Protein AF-A0A0M0BV51-F1 (afdb_monomer)

Sequence (157 aa):
MVLVSLTTTVAFSFSIAERDVSWVSEAENWIRKENWEPDREYIPMMSVAFFLIENGEEQFFRLYSHQEFSSYMRGLVNDVDKRIEYISREFLMDKILAKDRVLELVGRFPFDFGFFNKYGAAYFILEDNLDMNLEGTIIIFDIKGRYGVWEITNWFL

Foldseek 3Di:
DDDDDPPPDPDPPPPLWDFDLVVLVVLVCVCPVVVFDQDPDDDLPDQKWKWKQAQLDTGTGDCPVPVVSVVSVVVVLVLFDDWDDKDPDPVVVSVCSNFFTKMKMAGDDCDPPPRVVFFGIKIQGSGDRVPPPLRQWIWTQTPVGITIITGRIDRDD

Secondary structure (DSSP, 8-state):
----------------EEE--HHHHHHHHHHHHTT-PPPSS--TT-SEEEEEEETTEEEEE-GGG-HHHHHHHHHHHHH--EEEEEE--HHHHHHHHHHSEEEEEEE-S--S-TTTTTEEEEEEEEE-TT-SS-TT-EEEEETTS-EEEEE-EEE--

Solvent-accessible surface area (backbone atoms only — not comparable to full-atom values): 9136 Å² total; per-residue (Å²): 137,83,84,80,82,81,81,79,76,78,78,78,78,77,75,63,58,45,78,43,46,68,64,38,63,52,53,50,48,56,53,60,72,68,64,73,70,63,52,92,67,86,68,83,87,50,65,61,47,37,30,44,25,50,72,51,44,80,34,41,47,82,50,84,89,36,58,65,60,56,50,49,60,54,47,55,66,70,54,49,77,43,76,80,47,72,53,88,46,71,71,56,53,57,49,45,47,43,49,16,32,30,43,36,40,39,52,72,56,84,46,97,45,91,62,52,61,54,29,43,33,39,36,36,29,65,39,52,70,76,75,74,83,44,53,35,27,39,39,35,30,30,75,86,78,42,38,33,38,29,30,32,62,43,74,75,126

Radius of gyration: 19.34 Å; Cα contacts (8 Å, |Δi|>4): 255; chains: 1; bounding box: 42×34×80 Å

pLDDT: mean 75.63, std 16.54, range [34.47, 95.62]

Nearest PDB structures (foldseek):
  6uxd-assembly1_A  TM=3.150E-01  e=4.772E-01  Chlamydia trachomatis L2/434/Bu

Structure (mmCIF, N/CA/C/O backbone):
data_AF-A0A0M0BV51-F1
#
_entry.id   AF-A0A0M0BV51-F1
#
loop_
_atom_site.group_PDB
_atom_site.id
_atom_site.type_symbol
_atom_site.label_atom_id
_atom_site.label_alt_id
_atom_site.label_comp_id
_atom_site.label_asym_id
_atom_site.label_entity_id
_atom_site.label_seq_id
_atom_site.pdbx_PDB_ins_code
_atom_site.Cartn_x
_atom_site.Cartn_y
_atom_site.Cartn_z
_atom_site.occupancy
_atom_site.B_iso_or_equiv
_atom_site.auth_seq_id
_atom_site.auth_comp_id
_atom_site.auth_asym_id
_atom_site.auth_atom_id
_atom_site.pdbx_PDB_model_num
ATOM 1 N N . MET A 1 1 ? -23.312 3.648 59.718 1.00 40.44 1 MET A N 1
ATOM 2 C CA . MET A 1 1 ? -22.850 2.811 58.592 1.00 40.44 1 MET A CA 1
ATOM 3 C C . MET A 1 1 ? -22.806 3.718 57.371 1.00 40.44 1 MET A C 1
ATOM 5 O O . MET A 1 1 ? -23.860 4.173 56.953 1.00 40.44 1 MET A O 1
ATOM 9 N N . VAL A 1 2 ? -21.617 4.118 56.913 1.00 34.47 2 VAL A N 1
ATOM 10 C CA . VAL A 1 2 ? -21.452 5.079 55.806 1.00 34.47 2 VAL A CA 1
ATOM 11 C C . VAL A 1 2 ? -21.123 4.282 54.550 1.00 34.47 2 VAL A C 1
ATOM 13 O O . VAL A 1 2 ? -20.084 3.627 54.505 1.00 34.47 2 VAL A O 1
ATOM 16 N N . LEU A 1 3 ? -22.018 4.295 53.559 1.00 35.16 3 LEU A N 1
ATOM 17 C CA . LEU A 1 3 ? -21.711 3.795 52.221 1.00 35.16 3 LEU A CA 1
ATOM 18 C C . LEU A 1 3 ? -20.840 4.835 51.516 1.00 35.16 3 LEU A C 1
ATOM 20 O O . LEU A 1 3 ? -21.304 5.925 51.188 1.00 35.16 3 LEU A O 1
ATOM 24 N N . VAL A 1 4 ? -19.576 4.494 51.291 1.00 40.53 4 VAL A N 1
ATOM 25 C CA . VAL A 1 4 ? -18.693 5.248 50.402 1.00 40.53 4 VAL A CA 1
ATOM 26 C C . VAL A 1 4 ? -18.979 4.766 48.982 1.00 40.53 4 VAL A C 1
ATOM 28 O O . VAL A 1 4 ? -18.655 3.637 48.624 1.00 40.53 4 VAL A O 1
ATOM 31 N N . SER A 1 5 ? -19.640 5.610 48.190 1.00 42.75 5 SER A N 1
ATOM 32 C CA . SER A 1 5 ? -19.840 5.384 46.759 1.00 42.75 5 SER A CA 1
ATOM 33 C C . SER A 1 5 ? -18.515 5.6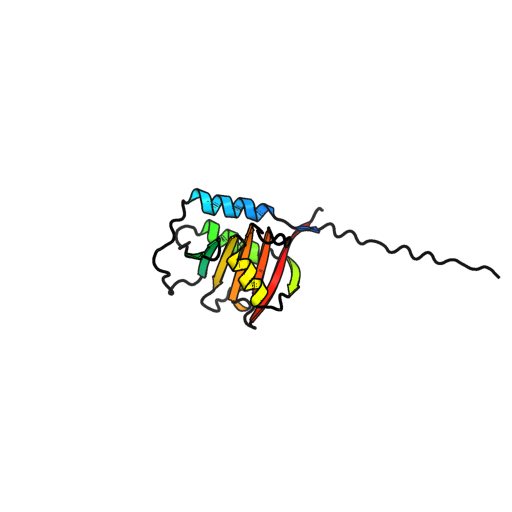11 46.034 1.00 42.75 5 SER A C 1
ATOM 35 O O . SER A 1 5 ? -18.074 6.748 45.882 1.00 42.75 5 SER A O 1
ATOM 37 N N . LEU A 1 6 ? -17.871 4.532 45.594 1.00 43.47 6 LEU A N 1
ATOM 38 C CA . LEU A 1 6 ? -16.729 4.586 44.685 1.00 43.47 6 LEU A CA 1
ATOM 39 C C . LEU A 1 6 ? -17.250 4.849 43.269 1.00 43.47 6 LEU A C 1
ATOM 41 O O . LEU A 1 6 ? -17.592 3.926 42.536 1.00 43.47 6 LEU A O 1
ATOM 45 N N . THR A 1 7 ? -17.330 6.118 42.876 1.00 47.59 7 THR A N 1
ATOM 46 C CA . THR A 1 7 ? -17.423 6.481 41.459 1.00 47.59 7 THR A CA 1
ATOM 47 C C . THR A 1 7 ? -16.055 6.265 40.828 1.00 47.59 7 THR A C 1
ATOM 49 O O . THR A 1 7 ? -15.152 7.088 40.975 1.00 47.59 7 THR A O 1
ATOM 52 N N . THR A 1 8 ? -15.880 5.128 40.159 1.00 45.19 8 THR A N 1
ATOM 53 C CA . THR A 1 8 ? -14.711 4.872 39.319 1.00 45.19 8 THR A CA 1
ATOM 54 C C . THR A 1 8 ? -14.839 5.715 38.056 1.00 45.19 8 THR A C 1
ATOM 56 O O . THR A 1 8 ? -15.524 5.343 37.106 1.00 45.19 8 THR A O 1
ATOM 59 N N . THR A 1 9 ? -14.198 6.881 38.054 1.00 43.94 9 THR A N 1
ATOM 60 C CA . THR A 1 9 ? -13.981 7.666 36.841 1.00 43.94 9 THR A CA 1
ATOM 61 C C . THR A 1 9 ? -13.058 6.860 35.934 1.00 43.94 9 THR A C 1
ATOM 63 O O . THR A 1 9 ? -11.872 6.706 36.225 1.00 43.94 9 THR A O 1
ATOM 66 N N . VAL A 1 10 ? -13.603 6.295 34.858 1.00 39.69 10 VAL A N 1
ATOM 67 C CA . VAL A 1 10 ? -12.799 5.684 33.798 1.00 39.69 10 VAL A CA 1
ATOM 68 C C . VAL A 1 10 ? -12.056 6.824 33.112 1.00 39.69 10 VAL A C 1
ATOM 70 O O . VAL A 1 10 ? -12.657 7.642 32.419 1.00 39.69 10 VAL A O 1
ATOM 73 N N . ALA A 1 11 ? -10.756 6.931 33.379 1.00 39.31 11 ALA A N 1
ATOM 74 C CA . ALA A 1 11 ? -9.891 7.858 32.674 1.00 39.31 11 ALA A CA 1
ATOM 75 C C . ALA A 1 11 ? -9.823 7.417 31.206 1.00 39.31 11 ALA A C 1
ATOM 77 O O . ALA A 1 11 ? -9.252 6.374 30.892 1.00 39.31 11 ALA A O 1
ATOM 78 N N . PHE A 1 12 ? -10.428 8.198 30.313 1.00 37.47 12 PHE A N 1
ATOM 79 C CA . PHE A 1 12 ? -10.155 8.093 28.887 1.00 37.47 12 PHE A CA 1
ATOM 80 C C . PHE A 1 12 ? -8.701 8.512 28.675 1.00 37.47 12 PHE A C 1
ATOM 82 O O . PHE A 1 12 ? -8.357 9.685 28.814 1.00 37.47 12 PHE A O 1
ATOM 89 N N . SER A 1 13 ? -7.828 7.553 28.375 1.00 39.69 13 SER A N 1
ATOM 90 C CA . SER A 1 13 ? -6.538 7.873 27.780 1.00 39.69 13 SER A CA 1
ATOM 91 C C . SER A 1 13 ? -6.824 8.407 26.379 1.00 39.69 13 SER A C 1
ATOM 93 O O . SER A 1 13 ? -7.132 7.632 25.473 1.00 39.69 13 SER A O 1
ATOM 95 N N . PHE A 1 14 ? -6.784 9.727 26.213 1.00 42.78 14 PHE A N 1
ATOM 96 C CA . PHE A 1 14 ? -6.733 10.344 24.895 1.00 42.78 14 PHE A CA 1
ATOM 97 C C . PHE A 1 14 ? -5.467 9.827 24.210 1.00 42.78 14 PHE A C 1
ATOM 99 O O . PHE A 1 14 ? -4.353 10.165 24.604 1.00 42.78 14 PHE A O 1
ATOM 106 N N . SER A 1 15 ? -5.626 8.947 23.226 1.00 52.12 15 SER A N 1
ATOM 107 C CA . SER A 1 15 ? -4.577 8.751 22.237 1.00 52.12 15 SER A CA 1
ATOM 108 C C . SER A 1 15 ? -4.543 10.038 21.414 1.00 52.12 15 SER A C 1
ATOM 110 O O . SER A 1 15 ? -5.526 10.367 20.762 1.00 52.12 15 SER A O 1
ATOM 112 N N . ILE A 1 16 ? -3.449 10.796 21.515 1.00 59.06 16 ILE A N 1
ATOM 113 C CA . ILE A 1 16 ? -3.206 12.040 20.757 1.00 59.06 16 ILE A CA 1
ATOM 114 C C . ILE A 1 16 ? -2.693 11.706 19.334 1.00 59.06 16 ILE A C 1
ATOM 116 O O . ILE A 1 16 ? -2.244 12.570 18.598 1.00 59.06 16 ILE A O 1
ATOM 120 N N . ALA A 1 17 ? -2.717 10.433 18.941 1.00 67.12 17 ALA A N 1
ATOM 121 C CA . ALA A 1 17 ? -2.185 9.971 17.670 1.00 67.12 17 ALA A CA 1
ATOM 122 C C . ALA A 1 17 ? -3.326 9.850 16.651 1.00 67.12 17 ALA A C 1
ATOM 124 O O . ALA A 1 17 ? -4.194 8.983 16.785 1.00 67.12 17 ALA A O 1
ATOM 125 N N . GLU A 1 18 ? -3.322 10.717 15.641 1.00 82.81 18 GLU A N 1
ATOM 126 C CA . GLU A 1 18 ? -4.235 10.632 14.495 1.00 82.81 18 GLU A CA 1
ATOM 127 C C . GLU A 1 18 ? -3.549 9.917 13.327 1.00 82.81 18 GLU A C 1
ATOM 129 O O . GLU A 1 18 ? -2.324 9.954 13.200 1.00 82.81 18 GLU A O 1
ATOM 134 N N . ARG A 1 19 ? -4.330 9.244 12.473 1.00 86.44 19 ARG A N 1
ATOM 135 C CA . ARG A 1 19 ? -3.805 8.617 11.252 1.00 86.44 19 ARG A CA 1
ATOM 136 C C . ARG A 1 19 ? -3.242 9.702 10.338 1.00 86.44 19 ARG A C 1
ATOM 138 O O . ARG A 1 19 ? -3.961 10.628 9.966 1.00 86.44 19 ARG A O 1
ATOM 145 N N . ASP A 1 20 ? -1.985 9.554 9.942 1.00 89.06 20 ASP A N 1
ATOM 146 C CA . ASP A 1 20 ? -1.404 10.376 8.894 1.00 89.06 20 ASP A CA 1
ATOM 147 C C . ASP A 1 20 ? -1.828 9.847 7.520 1.00 89.06 20 ASP A C 1
ATOM 149 O O . ASP A 1 20 ? -1.409 8.773 7.092 1.00 89.06 20 ASP A O 1
ATOM 153 N N . VAL A 1 21 ? -2.673 10.616 6.835 1.00 91.00 21 VAL A N 1
ATOM 154 C CA . VAL A 1 21 ? -3.097 10.354 5.450 1.00 91.00 21 VAL A CA 1
ATOM 155 C C . VAL A 1 21 ? -2.432 11.306 4.451 1.00 91.00 21 VAL A C 1
ATOM 157 O O . VAL A 1 21 ? -2.712 11.242 3.256 1.00 91.00 21 VAL A O 1
ATOM 160 N N . SER A 1 22 ? -1.546 12.204 4.906 1.00 91.00 22 SER A N 1
ATOM 161 C CA . SER A 1 22 ? -0.932 13.225 4.043 1.00 91.00 22 SER A CA 1
ATOM 162 C C . SER A 1 22 ? -0.108 12.608 2.910 1.00 91.00 22 SER A C 1
ATOM 164 O O . SER A 1 22 ? -0.115 13.121 1.783 1.00 91.00 22 SER A O 1
ATOM 166 N N . TRP A 1 23 ? 0.501 11.449 3.180 1.00 92.44 23 TRP A N 1
ATOM 167 C CA . TRP A 1 23 ? 1.285 10.684 2.219 1.00 92.44 23 TRP A CA 1
ATOM 168 C C . TRP A 1 23 ? 0.479 10.226 0.996 1.00 92.44 23 TRP A C 1
ATOM 170 O O . TRP A 1 23 ? 1.047 10.093 -0.088 1.00 92.44 23 TRP A O 1
ATOM 180 N N . VAL A 1 24 ? -0.843 10.036 1.130 1.00 93.88 24 VAL A N 1
ATOM 181 C CA . VAL A 1 24 ? -1.717 9.630 0.016 1.00 93.88 24 VAL A CA 1
ATOM 182 C C . VAL A 1 24 ? -1.652 10.676 -1.090 1.00 93.88 24 VAL A C 1
ATOM 184 O O . VAL A 1 24 ? -1.304 10.365 -2.228 1.00 93.88 24 VAL A O 1
ATOM 187 N N . SER A 1 25 ? -1.888 11.942 -0.738 1.00 91.25 25 SER A N 1
ATOM 188 C CA . SER A 1 25 ? -1.884 13.052 -1.697 1.00 91.25 25 SER A CA 1
ATOM 189 C C . SER A 1 25 ? -0.526 13.247 -2.383 1.00 91.25 25 SER A C 1
ATOM 191 O O . SER A 1 25 ? -0.454 13.618 -3.557 1.00 91.25 25 SER A O 1
ATOM 193 N N . GLU A 1 26 ? 0.569 12.979 -1.672 1.00 91.00 26 GLU A N 1
ATOM 194 C CA . GLU A 1 26 ? 1.914 13.037 -2.230 1.00 91.00 26 GLU A CA 1
ATOM 195 C C . GLU A 1 26 ? 2.148 11.885 -3.212 1.00 91.00 26 GLU A C 1
ATOM 197 O O . GLU A 1 26 ? 2.549 12.143 -4.349 1.00 91.00 26 GLU A O 1
ATOM 202 N N . ALA A 1 27 ? 1.818 10.646 -2.836 1.00 90.12 27 ALA A N 1
ATOM 203 C CA . ALA A 1 27 ? 1.898 9.490 -3.726 1.00 90.12 27 ALA A CA 1
ATOM 204 C C . ALA A 1 27 ? 1.065 9.689 -5.005 1.00 90.12 27 ALA A C 1
ATOM 206 O O . ALA A 1 27 ? 1.550 9.448 -6.112 1.00 90.12 27 ALA A O 1
ATOM 207 N N . GLU A 1 28 ? -0.150 10.223 -4.882 1.00 90.12 28 GLU A N 1
ATOM 208 C CA . GLU A 1 28 ? -0.996 10.562 -6.027 1.00 90.12 28 GLU A CA 1
ATOM 209 C C . GLU A 1 28 ? -0.371 11.607 -6.955 1.00 90.12 28 GLU A C 1
ATOM 211 O O . GLU A 1 28 ? -0.502 11.527 -8.182 1.00 90.12 28 GLU A O 1
ATOM 216 N N . ASN A 1 29 ? 0.311 12.604 -6.389 1.00 88.88 29 ASN A N 1
ATOM 217 C CA . ASN A 1 29 ? 1.006 13.614 -7.176 1.00 88.88 29 ASN A CA 1
ATOM 218 C C . ASN A 1 29 ? 2.152 13.002 -7.986 1.00 88.88 29 ASN A C 1
ATOM 220 O O . ASN A 1 29 ? 2.334 13.386 -9.142 1.00 88.88 29 ASN A O 1
ATOM 224 N N . TRP A 1 30 ? 2.892 12.047 -7.419 1.00 86.69 30 TRP A N 1
ATOM 225 C CA . TRP A 1 30 ? 3.922 11.299 -8.145 1.00 86.69 30 TRP A CA 1
ATOM 226 C C . TRP A 1 30 ? 3.329 10.473 -9.290 1.00 86.69 30 TRP A C 1
ATOM 228 O O . TRP A 1 30 ? 3.821 10.557 -10.418 1.00 86.69 30 TRP A O 1
ATOM 238 N N . ILE A 1 31 ? 2.235 9.749 -9.025 1.00 83.81 31 ILE A N 1
ATOM 239 C CA . ILE A 1 31 ? 1.515 8.944 -10.027 1.00 83.81 31 ILE A CA 1
ATOM 240 C C . ILE A 1 31 ? 1.052 9.813 -11.204 1.00 83.81 31 ILE A C 1
ATOM 242 O O . ILE A 1 31 ? 1.237 9.468 -12.370 1.00 83.81 31 ILE A O 1
ATOM 246 N N . ARG A 1 32 ? 0.489 10.989 -10.912 1.00 82.75 32 ARG A N 1
ATOM 247 C CA . ARG A 1 32 ? -0.054 11.901 -11.928 1.00 82.75 32 ARG A CA 1
ATOM 248 C C . ARG A 1 32 ? 1.022 12.601 -12.755 1.00 82.75 32 ARG A C 1
ATOM 250 O O . ARG A 1 32 ? 0.838 12.787 -13.955 1.00 82.75 32 ARG A O 1
ATOM 257 N N . LYS A 1 33 ? 2.111 13.045 -12.118 1.00 72.62 33 LYS A N 1
ATOM 258 C CA . LYS A 1 33 ? 3.135 13.887 -12.761 1.00 72.62 33 LYS A CA 1
ATOM 259 C C . LYS A 1 33 ? 3.938 13.155 -13.821 1.00 72.62 33 LYS A C 1
ATOM 261 O O . LYS A 1 33 ? 4.253 13.766 -14.837 1.00 72.62 33 LYS A O 1
ATOM 266 N N . GLU A 1 34 ? 4.251 11.880 -13.613 1.00 65.94 34 GLU A N 1
ATOM 267 C CA . GLU A 1 34 ? 5.114 11.168 -14.564 1.00 65.94 34 GLU A CA 1
ATOM 268 C C . GLU A 1 34 ? 4.327 10.487 -15.694 1.00 65.94 34 GLU A C 1
ATOM 270 O O . GLU A 1 34 ? 4.928 9.761 -16.477 1.00 65.94 34 GLU A O 1
ATOM 275 N N . ASN A 1 35 ? 3.003 10.716 -15.791 1.00 61.06 35 ASN A N 1
ATOM 276 C CA . ASN A 1 35 ? 2.120 10.136 -16.812 1.00 61.06 35 ASN A CA 1
ATOM 277 C C . ASN A 1 35 ? 2.397 8.639 -17.011 1.00 61.06 35 ASN A C 1
ATOM 279 O O . ASN A 1 35 ? 2.847 8.217 -18.077 1.00 61.06 35 ASN A O 1
ATOM 283 N N . TRP A 1 36 ? 2.228 7.869 -15.935 1.00 66.50 36 TRP A N 1
ATOM 284 C CA . TRP A 1 36 ? 2.729 6.505 -15.858 1.00 66.50 36 TRP A CA 1
ATOM 285 C C . TRP A 1 36 ? 2.001 5.629 -16.878 1.00 66.50 36 TRP A C 1
ATOM 287 O O . TRP A 1 36 ? 0.865 5.215 -16.662 1.00 66.50 36 TRP A O 1
ATOM 297 N N . GLU A 1 37 ? 2.644 5.355 -18.009 1.00 64.75 37 GLU A N 1
ATOM 298 C CA . GLU A 1 37 ? 2.122 4.386 -18.961 1.00 64.75 37 GLU A CA 1
ATOM 299 C C . GLU A 1 37 ? 2.401 2.982 -18.409 1.00 64.75 37 GLU A C 1
ATOM 301 O O . GLU A 1 37 ? 3.560 2.680 -18.098 1.00 64.75 37 GLU A O 1
ATOM 306 N N . PRO A 1 38 ? 1.375 2.124 -18.260 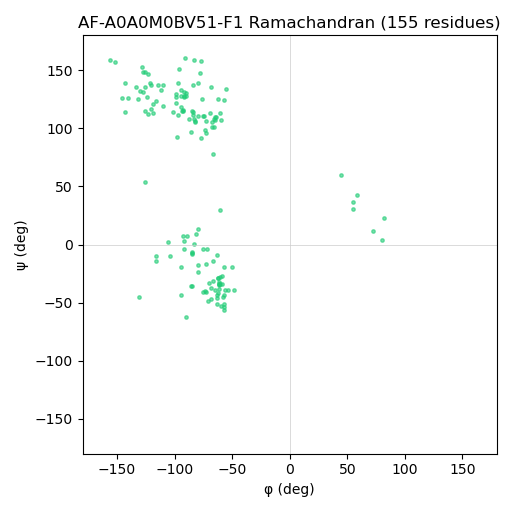1.00 65.25 38 PRO A N 1
ATOM 307 C CA . PRO A 1 38 ? 1.582 0.755 -17.816 1.00 65.25 38 PRO A CA 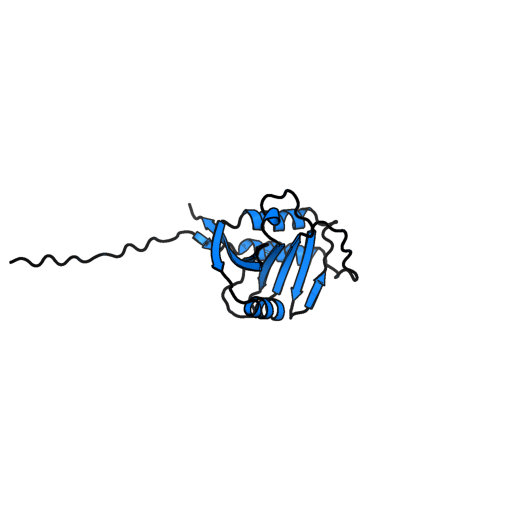1
ATOM 308 C C . PRO A 1 38 ? 2.557 0.063 -18.769 1.00 65.25 38 PRO A C 1
ATOM 310 O O . PRO A 1 38 ? 2.352 0.036 -19.989 1.00 65.25 38 PRO A O 1
ATOM 313 N N . ASP A 1 39 ? 3.642 -0.477 -18.216 1.00 66.44 39 ASP A N 1
ATOM 314 C CA . ASP A 1 39 ? 4.603 -1.230 -19.015 1.00 66.44 39 ASP A CA 1
ATOM 315 C C . ASP A 1 39 ? 3.909 -2.523 -19.469 1.00 66.44 39 ASP A C 1
ATOM 317 O O . ASP A 1 39 ? 3.187 -3.174 -18.711 1.00 66.44 39 ASP A O 1
ATOM 321 N N . ARG A 1 40 ? 4.079 -2.881 -20.743 1.00 59.09 40 ARG A N 1
ATOM 322 C CA . ARG A 1 40 ? 3.313 -3.979 -21.358 1.00 59.09 40 ARG A CA 1
ATOM 323 C C . ARG A 1 40 ? 3.758 -5.348 -20.868 1.00 59.09 40 ARG A C 1
ATOM 325 O O . ARG A 1 40 ? 3.051 -6.330 -21.082 1.00 59.09 40 ARG A O 1
ATOM 332 N N . GLU A 1 41 ? 4.940 -5.421 -20.268 1.00 63.16 41 GLU A N 1
ATOM 333 C CA . GLU A 1 41 ? 5.535 -6.674 -19.843 1.00 63.16 41 GLU A CA 1
ATOM 334 C C . GLU A 1 41 ? 6.277 -6.489 -18.517 1.00 63.16 41 GLU A C 1
ATOM 336 O O . GLU A 1 41 ? 7.298 -5.802 -18.421 1.00 63.16 41 GLU A O 1
ATOM 341 N N . TYR A 1 42 ? 5.762 -7.136 -17.473 1.00 65.00 42 TYR A N 1
ATOM 342 C CA . TYR A 1 42 ? 6.469 -7.255 -16.207 1.00 65.00 42 TYR A CA 1
ATOM 343 C C . TYR A 1 42 ? 7.749 -8.074 -16.415 1.00 65.00 42 TYR A C 1
ATOM 345 O O . TYR A 1 42 ? 7.695 -9.284 -16.634 1.00 65.00 42 TYR A O 1
ATOM 353 N N . ILE A 1 43 ? 8.916 -7.421 -16.330 1.00 64.12 43 ILE A N 1
ATOM 354 C CA . ILE A 1 43 ? 10.210 -8.110 -16.394 1.00 64.12 43 ILE A CA 1
ATOM 355 C C . ILE A 1 43 ? 10.558 -8.636 -14.998 1.00 64.12 43 ILE A C 1
ATOM 357 O O . ILE A 1 43 ? 10.932 -7.853 -14.120 1.00 64.12 43 ILE A O 1
ATOM 361 N N . PRO A 1 44 ? 10.559 -9.959 -14.769 1.00 58.69 44 PRO A N 1
ATOM 362 C CA . PRO A 1 44 ? 10.658 -10.500 -13.417 1.00 58.69 44 PRO A CA 1
ATOM 363 C C . PRO A 1 44 ? 12.047 -10.339 -12.768 1.00 58.69 44 PRO A C 1
ATOM 365 O O . PRO A 1 44 ? 12.247 -10.718 -11.619 1.00 58.69 44 PRO A O 1
ATOM 368 N N . MET A 1 45 ? 13.052 -9.809 -13.467 1.00 60.81 45 MET A N 1
ATOM 369 C CA . MET A 1 45 ? 14.414 -9.662 -12.928 1.00 60.81 45 MET A CA 1
ATOM 370 C C . MET A 1 45 ? 14.571 -8.516 -11.913 1.00 60.81 45 MET A C 1
ATOM 372 O O . MET A 1 45 ? 15.656 -8.352 -11.360 1.00 60.81 45 MET A O 1
ATOM 376 N N . MET A 1 46 ? 13.530 -7.720 -11.657 1.00 61.62 46 MET A N 1
ATOM 377 C CA . MET A 1 46 ? 13.617 -6.597 -10.721 1.00 61.62 46 MET A CA 1
ATOM 378 C C . MET A 1 46 ? 13.516 -7.041 -9.258 1.00 61.62 46 MET A C 1
ATOM 380 O O . MET A 1 46 ? 12.703 -7.886 -8.892 1.00 61.62 46 MET A O 1
ATOM 384 N N . SER A 1 47 ? 14.344 -6.420 -8.414 1.00 67.81 47 SER A N 1
ATOM 385 C CA . SER A 1 47 ? 14.392 -6.639 -6.963 1.00 67.81 47 SER A CA 1
ATOM 386 C C . SER A 1 47 ? 13.084 -6.284 -6.253 1.00 67.81 47 SER A C 1
ATOM 388 O O . SER A 1 47 ? 12.719 -6.910 -5.257 1.00 67.81 47 SER A O 1
ATOM 390 N N . VAL A 1 48 ? 12.411 -5.256 -6.765 1.00 73.69 48 VAL A N 1
ATOM 391 C CA . VAL A 1 48 ? 11.192 -4.660 -6.227 1.00 73.69 48 VAL A CA 1
ATOM 392 C C . VAL A 1 48 ? 10.310 -4.260 -7.405 1.00 73.69 48 VAL A C 1
ATOM 394 O O . VAL A 1 48 ? 10.828 -3.742 -8.397 1.00 73.69 48 VAL A O 1
ATOM 397 N N . ALA A 1 49 ? 9.008 -4.496 -7.291 1.00 79.25 49 ALA A N 1
ATOM 398 C CA . ALA A 1 49 ? 8.016 -4.134 -8.294 1.00 79.25 49 ALA A CA 1
ATOM 399 C C . ALA A 1 49 ? 6.885 -3.326 -7.657 1.00 79.25 49 ALA A C 1
ATOM 401 O O . ALA A 1 49 ? 6.568 -3.534 -6.486 1.00 79.25 49 ALA A O 1
ATOM 402 N N . PHE A 1 50 ? 6.312 -2.413 -8.439 1.00 85.19 50 PHE A N 1
ATOM 403 C CA . PHE A 1 50 ? 5.154 -1.626 -8.047 1.00 85.19 50 PHE A CA 1
ATOM 404 C C . PHE A 1 50 ? 4.016 -1.882 -9.024 1.00 85.19 50 PHE A C 1
ATOM 406 O O . PHE A 1 50 ? 4.243 -1.898 -10.239 1.00 85.19 50 PHE A O 1
ATOM 413 N N . PHE A 1 51 ? 2.815 -2.041 -8.484 1.00 87.69 51 PHE A N 1
ATOM 414 C CA . PHE A 1 51 ? 1.600 -2.219 -9.262 1.00 87.69 51 PHE A CA 1
ATOM 415 C C . PHE A 1 51 ? 0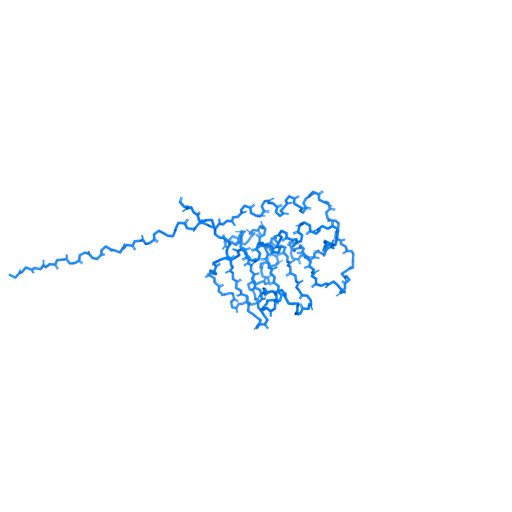.532 -1.248 -8.772 1.00 87.69 51 PHE A C 1
ATOM 417 O O . PHE A 1 51 ? 0.318 -1.138 -7.571 1.00 87.69 51 PHE A O 1
ATOM 424 N N . LEU A 1 52 ? -0.130 -0.528 -9.673 1.00 90.56 52 LEU A N 1
ATOM 425 C CA . LEU A 1 52 ? -1.368 0.180 -9.340 1.00 90.56 52 LEU A CA 1
ATOM 426 C C . LEU A 1 52 ? -2.510 -0.764 -9.665 1.00 90.56 52 LEU A C 1
ATOM 428 O O . LEU A 1 52 ? -2.594 -1.278 -10.778 1.00 90.56 52 LEU A O 1
ATOM 432 N N . ILE A 1 53 ? -3.368 -0.981 -8.688 1.00 91.88 53 ILE A N 1
ATOM 433 C CA . ILE A 1 53 ? -4.559 -1.794 -8.810 1.00 91.88 53 ILE A CA 1
ATOM 434 C C . ILE A 1 53 ? -5.741 -0.839 -8.744 1.00 91.88 53 ILE A C 1
ATOM 436 O O . ILE A 1 53 ? -5.912 -0.114 -7.763 1.00 91.88 53 ILE A O 1
ATOM 440 N N . GLU A 1 54 ? -6.529 -0.806 -9.812 1.00 89.38 54 GLU A N 1
ATOM 441 C CA . GLU A 1 54 ? -7.679 0.081 -9.940 1.00 89.38 54 GLU A CA 1
ATOM 442 C C . GLU A 1 54 ? -8.818 -0.679 -10.621 1.00 89.38 54 GLU A C 1
ATOM 444 O O . GLU A 1 54 ? -8.637 -1.270 -11.684 1.00 89.38 54 GLU A O 1
ATOM 449 N N . ASN A 1 55 ? -9.996 -0.709 -9.989 1.00 86.25 55 ASN A N 1
ATOM 450 C CA . ASN A 1 55 ? -11.156 -1.474 -10.468 1.00 86.25 55 ASN A CA 1
ATOM 451 C C . ASN A 1 55 ? -10.875 -2.977 -10.701 1.00 86.25 55 ASN A C 1
ATOM 453 O O . ASN A 1 55 ? -11.498 -3.601 -11.562 1.00 86.25 55 ASN A O 1
ATOM 457 N N . GLY A 1 56 ? -9.948 -3.566 -9.937 1.00 84.56 56 GLY A N 1
ATOM 458 C CA . GLY A 1 56 ? -9.550 -4.970 -10.076 1.00 84.56 56 GLY A CA 1
ATOM 459 C C . GLY A 1 56 ? -8.567 -5.259 -11.210 1.00 84.56 56 GLY A C 1
ATOM 460 O O . GLY A 1 56 ? -8.244 -6.425 -11.433 1.00 84.56 56 GLY A O 1
ATOM 461 N N . GLU A 1 57 ? -8.085 -4.237 -11.918 1.00 87.44 57 GLU A N 1
ATOM 462 C CA . GLU A 1 57 ? -7.037 -4.383 -12.926 1.00 87.44 57 GLU A CA 1
ATOM 463 C C . GLU A 1 57 ? -5.679 -3.989 -12.349 1.00 87.44 57 GLU A C 1
ATOM 465 O O . GLU A 1 57 ? -5.528 -2.917 -11.768 1.00 87.44 57 GLU A O 1
ATOM 470 N N . GLU A 1 58 ? -4.688 -4.860 -12.531 1.00 86.69 58 GLU A N 1
ATOM 471 C CA . GLU A 1 58 ? -3.307 -4.631 -12.117 1.00 86.69 58 GLU A CA 1
ATOM 472 C C . GLU A 1 58 ? -2.508 -3.995 -13.262 1.00 86.69 58 GLU A C 1
ATOM 474 O O . GLU A 1 58 ? -2.462 -4.508 -14.383 1.00 86.69 58 GLU A O 1
ATOM 479 N N . GLN A 1 59 ? -1.847 -2.880 -12.967 1.00 85.44 59 GLN A N 1
ATOM 480 C CA . GLN A 1 59 ? -0.988 -2.154 -13.891 1.00 85.44 59 GLN A CA 1
ATOM 481 C C . GLN A 1 59 ? 0.429 -2.111 -13.335 1.00 85.44 59 GLN A C 1
ATOM 483 O O . GLN A 1 59 ? 0.663 -1.604 -12.242 1.00 85.44 59 GLN A O 1
ATOM 488 N N . PHE A 1 60 ? 1.391 -2.642 -14.086 1.00 82.94 60 PHE A N 1
ATOM 489 C CA . PHE A 1 60 ? 2.788 -2.676 -13.665 1.00 82.94 60 PHE A CA 1
ATOM 490 C C . PHE A 1 60 ? 3.522 -1.362 -13.988 1.00 82.94 60 PHE A C 1
ATOM 492 O O . PHE A 1 60 ? 3.432 -0.846 -15.106 1.00 82.94 60 PHE A O 1
ATOM 499 N N . PHE A 1 61 ? 4.336 -0.883 -13.036 1.00 74.19 61 PHE A N 1
ATOM 500 C CA . PHE A 1 61 ? 5.182 0.302 -13.201 1.00 74.19 61 PHE A CA 1
ATOM 501 C C . PHE A 1 61 ? 6.656 0.021 -12.940 1.00 74.19 61 PHE A C 1
ATOM 503 O O . PHE A 1 61 ? 7.078 -0.428 -11.867 1.00 74.19 61 PHE A O 1
ATOM 510 N N . ARG A 1 62 ? 7.487 0.384 -13.918 1.00 67.00 62 ARG A N 1
ATOM 511 C CA . ARG A 1 62 ? 8.939 0.324 -13.779 1.00 67.00 62 ARG A CA 1
ATOM 512 C C . ARG A 1 62 ? 9.468 1.598 -13.121 1.00 67.00 62 ARG A C 1
ATOM 514 O O . ARG A 1 62 ? 9.782 2.570 -13.795 1.00 67.00 62 ARG A O 1
ATOM 521 N N . LEU A 1 63 ? 9.692 1.564 -11.808 1.00 66.25 63 LEU A N 1
ATOM 522 C CA . LEU A 1 63 ? 10.242 2.711 -11.065 1.00 66.25 63 LEU A CA 1
ATOM 523 C C . LEU A 1 63 ? 11.769 2.897 -11.174 1.00 66.25 63 LEU A C 1
ATOM 525 O O . LEU A 1 63 ? 12.354 3.659 -10.406 1.00 66.25 63 LEU A O 1
ATOM 529 N N . TYR A 1 64 ? 12.453 2.227 -12.106 1.00 59.75 64 TYR A N 1
ATOM 530 C CA . TYR A 1 64 ? 13.915 2.347 -12.233 1.00 59.75 64 TYR A CA 1
ATOM 531 C C . TYR A 1 64 ? 14.366 3.779 -12.585 1.00 59.75 64 TYR A C 1
ATOM 533 O O . TYR A 1 64 ? 15.455 4.189 -12.187 1.00 59.75 64 TYR A O 1
ATOM 541 N N . SER A 1 65 ? 13.516 4.544 -13.280 1.00 60.66 65 SER A N 1
ATOM 542 C CA . SER A 1 65 ? 13.680 5.979 -13.563 1.00 60.66 65 SER A CA 1
ATOM 543 C C . SER A 1 65 ? 13.168 6.902 -12.447 1.00 60.66 65 SER A C 1
ATOM 545 O O . SER A 1 65 ? 13.419 8.100 -12.506 1.00 60.66 65 SER A O 1
ATOM 547 N N . HIS A 1 66 ? 12.505 6.365 -11.416 1.00 74.88 66 HIS A N 1
ATOM 548 C CA . HIS A 1 66 ? 11.825 7.121 -10.353 1.00 74.88 66 HIS A CA 1
ATOM 549 C C . HIS A 1 66 ? 12.310 6.675 -8.966 1.00 74.88 66 HIS A C 1
ATOM 551 O O . HIS A 1 66 ? 11.532 6.286 -8.091 1.00 74.88 66 HIS A O 1
ATOM 557 N N . GLN A 1 67 ? 13.632 6.706 -8.767 1.00 78.62 67 GLN A N 1
ATOM 558 C CA . GLN A 1 67 ? 14.267 6.285 -7.513 1.00 78.62 67 GLN A CA 1
ATOM 559 C C . GLN A 1 67 ? 13.774 7.080 -6.298 1.00 78.62 67 GLN A C 1
ATOM 561 O O . GLN A 1 67 ? 13.662 6.505 -5.217 1.00 78.62 67 GLN A O 1
ATOM 566 N N . GLU A 1 68 ? 13.457 8.365 -6.470 1.00 83.19 68 GLU A N 1
ATOM 567 C CA . GLU A 1 68 ? 12.919 9.224 -5.408 1.00 83.19 68 GLU A CA 1
ATOM 568 C C . GLU A 1 68 ? 11.564 8.709 -4.923 1.00 83.19 68 GLU A C 1
ATOM 570 O O . GLU A 1 68 ? 11.414 8.420 -3.739 1.00 83.19 68 GLU A O 1
ATOM 575 N N . PHE A 1 69 ? 10.629 8.456 -5.842 1.00 85.06 69 PHE A N 1
ATOM 576 C CA . PHE A 1 69 ? 9.330 7.885 -5.500 1.00 85.06 69 PHE A CA 1
ATOM 577 C C . PHE A 1 69 ? 9.450 6.476 -4.895 1.00 85.06 69 PHE A C 1
ATOM 579 O O . PHE A 1 69 ? 8.845 6.179 -3.866 1.00 85.06 69 PHE A O 1
ATOM 586 N N . SER A 1 70 ? 10.304 5.611 -5.459 1.00 81.44 70 SER A N 1
ATOM 587 C CA . SER A 1 70 ? 10.549 4.298 -4.849 1.00 81.44 70 SER A CA 1
ATOM 588 C C . SER A 1 70 ? 11.147 4.410 -3.444 1.00 81.44 70 SER A C 1
ATOM 590 O O . SER A 1 70 ? 10.885 3.533 -2.622 1.00 81.44 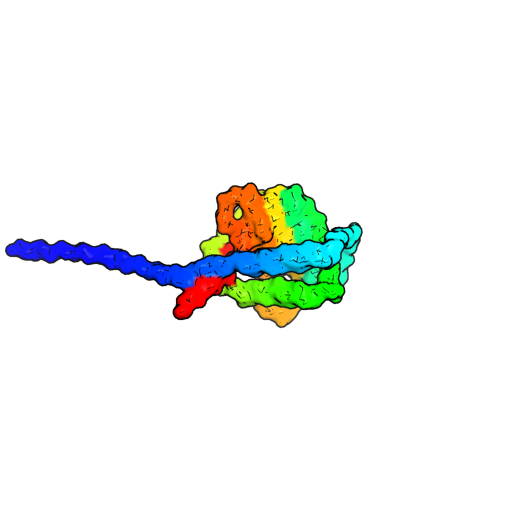70 SER A O 1
ATOM 592 N N . SER A 1 71 ? 11.990 5.406 -3.175 1.00 84.19 71 SER A N 1
ATOM 593 C CA . SER A 1 71 ? 12.586 5.618 -1.851 1.00 84.19 71 SER A CA 1
ATOM 594 C C . SER A 1 71 ? 11.555 6.168 -0.876 1.00 84.19 71 SER A C 1
ATOM 596 O O . SER A 1 71 ? 11.492 5.699 0.256 1.00 84.19 71 SER A O 1
ATOM 598 N N . TYR A 1 72 ? 10.706 7.081 -1.344 1.00 88.44 72 TYR A N 1
ATOM 599 C CA . TYR A 1 72 ? 9.583 7.637 -0.603 1.00 88.44 72 TYR A CA 1
ATOM 600 C C . TYR A 1 72 ? 8.624 6.546 -0.116 1.00 88.44 72 TYR A C 1
ATOM 602 O O . TYR A 1 72 ? 8.458 6.370 1.089 1.00 88.44 72 TYR A O 1
ATOM 610 N N . MET A 1 73 ? 8.094 5.720 -1.026 1.00 87.62 73 MET A N 1
ATOM 611 C CA . MET A 1 73 ? 7.165 4.642 -0.659 1.00 87.62 73 MET A CA 1
ATOM 612 C C . MET A 1 73 ? 7.798 3.630 0.301 1.00 87.62 73 MET A C 1
ATOM 614 O O . MET A 1 73 ? 7.134 3.098 1.184 1.00 87.62 73 MET A O 1
ATOM 618 N N . ARG A 1 74 ? 9.103 3.367 0.164 1.00 81.75 74 ARG A N 1
ATOM 619 C CA . ARG A 1 74 ? 9.840 2.515 1.111 1.00 81.75 74 ARG A CA 1
ATOM 620 C C . ARG A 1 74 ? 10.023 3.177 2.476 1.00 81.75 74 ARG A C 1
ATOM 622 O O . ARG A 1 74 ? 10.050 2.459 3.470 1.00 81.75 74 ARG A O 1
ATOM 629 N N . GLY A 1 75 ? 10.174 4.499 2.520 1.00 84.12 75 GLY A N 1
ATOM 630 C CA . GLY A 1 75 ? 10.195 5.289 3.750 1.00 84.12 75 GLY A CA 1
ATOM 631 C C . GLY A 1 75 ? 8.915 5.082 4.552 1.00 84.12 75 GLY A C 1
ATOM 632 O O . GLY A 1 75 ? 8.996 4.619 5.684 1.00 84.12 75 GLY A O 1
ATOM 633 N N . LEU A 1 76 ? 7.756 5.237 3.902 1.00 88.50 76 LEU A N 1
ATOM 634 C CA . LEU A 1 76 ? 6.439 5.045 4.525 1.00 88.50 76 LEU A CA 1
ATOM 635 C C . LEU A 1 76 ? 6.290 3.683 5.214 1.00 88.50 76 LEU A C 1
ATOM 637 O O . LEU A 1 76 ? 5.725 3.574 6.296 1.00 88.50 76 LEU A O 1
ATOM 641 N N . VAL A 1 77 ? 6.837 2.628 4.610 1.00 84.31 77 VAL A N 1
ATOM 642 C CA . VAL A 1 77 ? 6.813 1.278 5.189 1.00 84.31 77 VAL A CA 1
ATOM 643 C C . VAL A 1 77 ? 7.643 1.177 6.472 1.00 84.31 77 VAL A C 1
ATOM 645 O O . VAL A 1 77 ? 7.310 0.383 7.345 1.00 84.31 77 VAL A O 1
ATOM 648 N N . ASN A 1 78 ? 8.721 1.952 6.604 1.00 81.69 78 ASN A N 1
ATOM 649 C CA . ASN A 1 78 ? 9.501 2.011 7.843 1.00 81.69 78 ASN A CA 1
ATOM 650 C C . ASN A 1 78 ? 8.844 2.904 8.903 1.00 81.69 78 ASN A C 1
ATOM 652 O O . ASN A 1 78 ? 9.107 2.705 10.088 1.00 81.69 78 ASN A O 1
ATOM 656 N N . ASP A 1 79 ? 8.002 3.845 8.477 1.00 83.88 79 ASP A N 1
ATOM 657 C CA . ASP A 1 79 ? 7.315 4.802 9.346 1.00 83.88 79 ASP A CA 1
ATOM 658 C C . ASP A 1 79 ? 6.015 4.239 9.945 1.00 83.88 79 ASP A C 1
ATOM 660 O O . ASP A 1 79 ? 5.442 4.849 10.847 1.00 83.88 79 ASP A O 1
ATOM 664 N N . VAL A 1 80 ? 5.556 3.057 9.504 1.00 82.94 80 VAL A N 1
ATOM 665 C CA . VAL A 1 80 ? 4.418 2.373 10.142 1.00 82.94 80 VAL A CA 1
ATOM 666 C C . VAL A 1 80 ? 4.736 2.066 11.606 1.00 82.94 80 VAL A C 1
ATO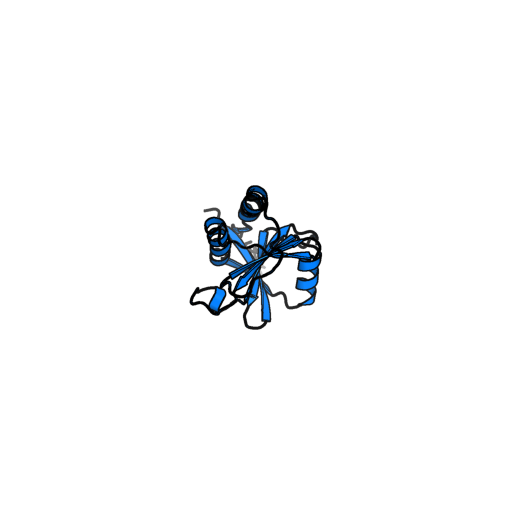M 668 O O . VAL A 1 80 ? 5.590 1.240 11.935 1.00 82.94 80 VAL A O 1
ATOM 671 N N . ASP A 1 81 ? 4.013 2.713 12.510 1.00 80.12 81 ASP A N 1
ATOM 672 C CA . ASP A 1 81 ? 4.275 2.662 13.948 1.00 80.12 81 ASP A CA 1
ATOM 673 C C . ASP A 1 81 ? 3.132 2.010 14.733 1.00 80.12 81 ASP A C 1
ATOM 675 O O . ASP A 1 81 ? 3.319 1.567 15.873 1.00 80.12 81 ASP A O 1
ATOM 679 N N . LYS A 1 82 ? 1.963 1.851 14.104 1.00 75.06 82 LYS A N 1
ATOM 680 C CA . LYS A 1 82 ? 0.771 1.294 14.738 1.00 75.06 82 LYS A CA 1
ATOM 681 C C . LYS A 1 82 ? 0.123 0.214 13.880 1.00 75.06 82 LYS A C 1
ATOM 683 O O . LYS A 1 82 ? -0.260 0.432 12.736 1.00 75.06 82 LYS A O 1
ATOM 688 N N . ARG A 1 83 ? -0.068 -0.969 14.469 1.00 80.25 83 ARG A N 1
ATOM 689 C CA . ARG A 1 83 ? -0.895 -2.035 13.886 1.00 80.25 83 ARG A CA 1
ATOM 690 C C . ARG A 1 83 ? -2.312 -1.947 14.437 1.00 80.25 83 ARG A C 1
ATOM 692 O O . ARG A 1 83 ? -2.477 -1.966 15.655 1.00 80.25 83 ARG A O 1
ATOM 699 N N . ILE A 1 84 ? -3.311 -1.917 13.561 1.00 76.62 84 ILE A N 1
ATOM 700 C CA . ILE A 1 84 ? -4.724 -1.827 13.969 1.00 76.62 84 ILE A CA 1
ATOM 701 C C . ILE A 1 84 ? -5.351 -3.211 14.057 1.00 76.62 84 ILE A C 1
ATOM 703 O O . ILE A 1 84 ? -6.042 -3.517 15.025 1.00 76.62 84 ILE A O 1
ATOM 707 N N . GLU A 1 85 ? -5.085 -4.071 13.073 1.00 75.88 85 GLU A N 1
ATOM 708 C CA . GLU A 1 85 ? -5.791 -5.344 12.956 1.00 75.88 85 GLU A CA 1
ATOM 709 C C . GLU A 1 85 ? -4.988 -6.392 12.174 1.00 75.88 85 GLU A C 1
ATOM 711 O O . GLU A 1 85 ? -4.095 -6.074 11.387 1.00 75.88 85 GLU A O 1
ATOM 716 N N . TYR A 1 86 ? -5.323 -7.665 12.391 1.00 74.69 86 TYR A N 1
ATOM 717 C CA . TYR A 1 86 ? -4.962 -8.765 11.502 1.00 74.69 86 TYR A CA 1
ATOM 718 C C . TYR A 1 86 ? -6.131 -9.108 10.580 1.00 74.69 86 TYR A C 1
ATOM 720 O O . TYR A 1 86 ? -7.185 -9.543 11.044 1.00 74.69 86 TYR A O 1
ATOM 728 N N . ILE A 1 87 ? -5.908 -9.030 9.271 1.00 70.44 87 ILE A N 1
ATOM 729 C CA . ILE A 1 87 ? -6.873 -9.520 8.292 1.00 70.44 87 ILE A CA 1
ATOM 730 C C . ILE A 1 87 ? -6.666 -11.029 8.163 1.00 70.44 87 ILE A C 1
ATOM 732 O O . ILE A 1 87 ? -5.698 -11.511 7.580 1.00 70.44 87 ILE A O 1
ATOM 736 N N . SER A 1 88 ? -7.586 -11.793 8.751 1.00 62.25 88 SER A N 1
ATOM 737 C CA . SER A 1 88 ? -7.555 -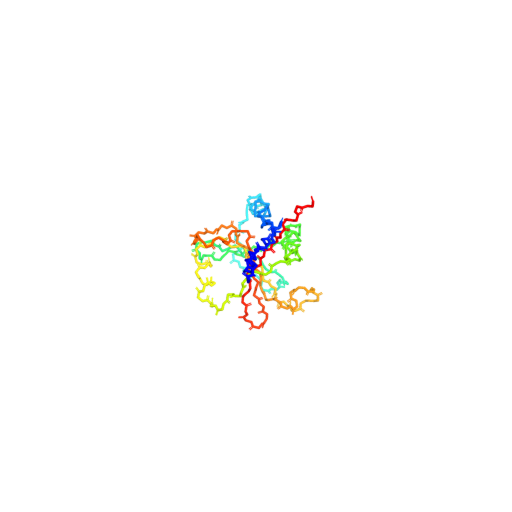13.263 8.724 1.00 62.25 88 SER A CA 1
ATOM 738 C C . SER A 1 88 ? -8.151 -13.880 7.453 1.00 62.25 88 SER A C 1
ATOM 740 O O . SER A 1 88 ? -8.212 -15.103 7.349 1.00 62.25 88 SER A O 1
ATOM 742 N N . ARG A 1 89 ? -8.628 -13.071 6.496 1.00 62.69 89 ARG A N 1
ATOM 743 C CA . ARG A 1 89 ? -9.364 -13.558 5.321 1.00 62.69 89 ARG A CA 1
ATOM 744 C C . ARG A 1 89 ? -8.738 -13.063 4.024 1.00 62.69 89 ARG A C 1
ATOM 746 O O . ARG A 1 89 ? -8.840 -11.879 3.728 1.00 62.69 89 ARG A O 1
ATOM 753 N N . GLU A 1 90 ? -8.221 -13.992 3.223 1.00 66.50 90 GLU A N 1
ATOM 754 C CA . GLU A 1 90 ? -7.861 -13.774 1.809 1.00 66.50 90 GLU A CA 1
ATOM 755 C C . GLU A 1 90 ? -9.014 -13.087 1.051 1.00 66.50 90 GLU A C 1
ATOM 757 O O . GLU A 1 90 ? -8.806 -12.098 0.363 1.00 66.50 90 GLU A O 1
ATOM 762 N N . PHE A 1 91 ? -10.261 -13.477 1.345 1.00 75.75 91 PHE A N 1
ATOM 763 C CA . PHE A 1 91 ? -11.470 -12.867 0.778 1.00 75.75 91 PHE A CA 1
ATOM 764 C C . PHE A 1 91 ? -11.633 -11.359 1.044 1.00 75.75 91 PHE A C 1
ATOM 766 O O . PHE A 1 91 ? -12.336 -10.683 0.296 1.00 75.75 91 PHE A O 1
ATOM 773 N N . LEU A 1 92 ? -11.068 -10.818 2.133 1.00 83.50 92 LEU A N 1
ATOM 774 C CA . LEU A 1 92 ? -11.106 -9.369 2.345 1.00 83.50 92 LEU A CA 1
ATOM 775 C C . LEU A 1 92 ? -10.112 -8.671 1.417 1.00 83.50 92 LEU A C 1
ATOM 777 O O . LEU A 1 92 ? -10.464 -7.654 0.831 1.00 83.50 92 LEU A O 1
ATOM 781 N N . MET A 1 93 ? -8.921 -9.243 1.235 1.00 88.62 93 MET A N 1
ATOM 782 C CA . MET A 1 93 ? -7.942 -8.693 0.304 1.00 88.62 93 MET A CA 1
ATOM 783 C C . MET A 1 93 ? -8.477 -8.719 -1.131 1.00 88.62 93 MET A C 1
ATOM 785 O O . MET A 1 93 ? -8.391 -7.708 -1.814 1.00 88.62 93 MET A O 1
ATOM 789 N N . ASP A 1 94 ? -9.140 -9.804 -1.545 1.00 89.12 94 ASP A N 1
ATOM 790 C CA . ASP A 1 94 ? -9.778 -9.889 -2.868 1.00 89.12 94 ASP A CA 1
ATOM 791 C C . ASP A 1 94 ? -10.790 -8.759 -3.102 1.00 89.12 94 ASP A C 1
ATOM 793 O O . ASP A 1 94 ? -10.884 -8.214 -4.198 1.00 89.12 94 ASP A O 1
ATOM 797 N N . LYS A 1 95 ? -11.558 -8.385 -2.069 1.00 90.56 95 LYS A N 1
ATOM 798 C CA . LYS A 1 95 ? -12.509 -7.270 -2.162 1.00 90.56 95 LYS A CA 1
ATOM 799 C C . LYS A 1 95 ? -11.809 -5.931 -2.301 1.00 90.56 95 LYS A C 1
ATOM 801 O O . LYS A 1 95 ? -12.224 -5.151 -3.151 1.00 90.56 95 LYS A O 1
ATOM 806 N N . ILE A 1 96 ? -10.799 -5.692 -1.464 1.00 91.69 96 ILE A N 1
ATOM 807 C CA . ILE A 1 96 ? -9.998 -4.465 -1.476 1.00 91.69 96 ILE A CA 1
ATOM 808 C C . ILE A 1 96 ? -9.384 -4.311 -2.867 1.00 91.69 96 ILE A C 1
ATOM 810 O O . ILE A 1 96 ? -9.659 -3.335 -3.547 1.00 91.69 96 ILE A O 1
ATOM 814 N N . LEU A 1 97 ? -8.674 -5.326 -3.364 1.00 92.31 97 LEU A N 1
ATOM 815 C CA . LEU A 1 97 ? -8.049 -5.281 -4.688 1.00 92.31 97 LEU A CA 1
ATOM 816 C C . LEU A 1 97 ? -9.061 -5.142 -5.838 1.00 92.31 97 LEU A C 1
ATOM 818 O O . LEU A 1 97 ? -8.742 -4.561 -6.868 1.00 92.31 97 LEU A O 1
ATOM 822 N N . ALA A 1 98 ? -10.290 -5.641 -5.683 1.00 92.69 98 ALA A N 1
ATOM 823 C CA . ALA A 1 98 ? -11.327 -5.516 -6.707 1.00 92.69 98 ALA A CA 1
ATOM 824 C C . ALA A 1 98 ? -12.034 -4.149 -6.738 1.00 92.69 98 ALA A C 1
ATOM 826 O O . ALA A 1 98 ? -12.753 -3.868 -7.703 1.00 92.69 98 ALA A O 1
ATOM 827 N N . LYS A 1 99 ? -11.933 -3.339 -5.677 1.00 93.75 99 LYS A N 1
ATOM 828 C CA . LYS A 1 99 ? -12.763 -2.136 -5.499 1.00 93.75 99 LYS A CA 1
ATOM 829 C C . LYS A 1 99 ? -11.972 -0.894 -5.141 1.00 93.75 99 LYS A C 1
ATOM 831 O O . LYS A 1 99 ? -12.236 0.155 -5.722 1.00 93.75 99 LYS A O 1
ATOM 836 N N . ASP A 1 100 ? -11.037 -1.010 -4.218 1.00 94.56 100 ASP A N 1
ATOM 837 C CA . ASP A 1 100 ? -10.214 0.100 -3.768 1.00 94.56 100 ASP A CA 1
ATOM 838 C C . ASP A 1 100 ? -9.124 0.395 -4.792 1.00 94.56 100 ASP A C 1
ATOM 840 O O . ASP A 1 100 ? -8.745 -0.458 -5.604 1.00 94.56 100 ASP A O 1
ATOM 844 N N . ARG A 1 101 ? -8.611 1.622 -4.745 1.00 94.31 101 ARG A N 1
ATOM 845 C CA . ARG A 1 101 ? -7.437 1.994 -5.525 1.00 94.31 101 ARG A CA 1
ATOM 846 C C . ARG A 1 101 ? -6.205 1.784 -4.663 1.00 94.31 101 ARG A C 1
ATOM 848 O O . ARG A 1 101 ? -6.033 2.432 -3.629 1.00 94.31 101 ARG A O 1
ATOM 855 N N . VAL A 1 102 ? -5.356 0.852 -5.076 1.00 94.31 102 VAL A N 1
ATOM 856 C CA . VAL A 1 102 ? -4.261 0.339 -4.251 1.00 94.31 102 VAL A CA 1
ATOM 857 C C . VAL A 1 102 ? -2.956 0.432 -5.012 1.00 94.31 102 VAL A C 1
ATOM 859 O O . VAL A 1 102 ? -2.859 -0.022 -6.145 1.00 94.31 102 VAL A O 1
ATOM 862 N N . LEU A 1 103 ? -1.924 0.972 -4.377 1.00 92.88 103 LEU A N 1
ATOM 863 C CA . LEU A 1 103 ? -0.560 0.806 -4.859 1.00 92.88 103 LEU A CA 1
ATOM 864 C C . LEU A 1 103 ? 0.058 -0.385 -4.127 1.00 92.88 103 LEU A C 1
ATOM 866 O O . LEU A 1 103 ? 0.178 -0.379 -2.909 1.00 92.88 103 LEU A O 1
ATOM 870 N N . GLU A 1 104 ? 0.438 -1.421 -4.852 1.00 91.50 104 GLU A N 1
ATOM 871 C CA . GLU A 1 104 ? 1.123 -2.591 -4.324 1.00 91.50 104 GLU A CA 1
ATOM 872 C C . GLU A 1 104 ? 2.634 -2.460 -4.522 1.00 91.50 104 GLU A C 1
ATOM 874 O O . GLU A 1 104 ? 3.121 -2.034 -5.569 1.00 91.50 104 GLU A O 1
ATOM 879 N N . LEU A 1 105 ? 3.380 -2.869 -3.502 1.00 88.31 105 LEU A N 1
ATOM 880 C CA . LEU A 1 105 ? 4.827 -2.962 -3.475 1.00 88.31 105 LEU A CA 1
ATOM 881 C C . LEU A 1 105 ? 5.241 -4.396 -3.140 1.00 88.31 105 LEU A C 1
ATOM 883 O O . LEU A 1 105 ? 5.070 -4.841 -2.005 1.00 88.31 105 LEU A O 1
ATOM 887 N N . VAL A 1 106 ? 5.851 -5.093 -4.100 1.00 83.06 106 VAL A N 1
ATOM 888 C CA . VAL A 1 106 ? 6.275 -6.497 -3.958 1.00 83.06 106 VAL A CA 1
ATOM 889 C C . VAL A 1 106 ? 7.797 -6.613 -3.952 1.00 83.06 106 VAL A C 1
ATOM 891 O O . VAL A 1 106 ? 8.483 -6.054 -4.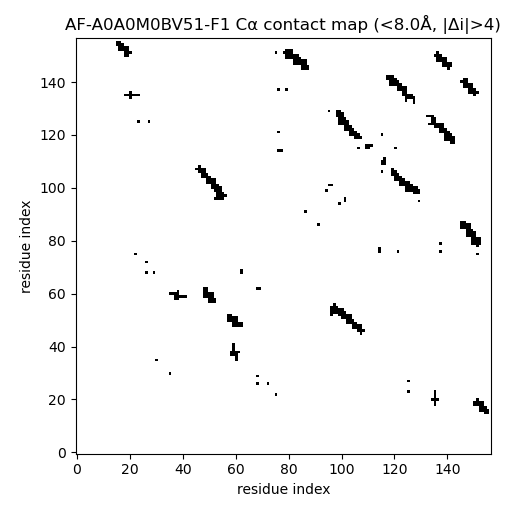814 1.00 83.06 106 VAL A O 1
ATOM 894 N N . GLY A 1 107 ? 8.340 -7.379 -3.001 1.00 73.88 107 GLY A N 1
ATOM 895 C CA . GLY A 1 107 ? 9.758 -7.749 -2.954 1.00 73.88 107 GLY A CA 1
ATOM 896 C C . GLY A 1 107 ? 9.992 -9.152 -3.521 1.00 73.88 107 GLY A C 1
ATOM 897 O O . GLY A 1 107 ? 9.362 -10.107 -3.075 1.00 73.88 107 GLY A O 1
ATOM 898 N N . ARG A 1 108 ? 10.909 -9.310 -4.492 1.00 60.47 108 ARG A N 1
ATOM 899 C CA . ARG A 1 108 ? 11.136 -10.612 -5.161 1.00 60.47 108 ARG A CA 1
ATOM 900 C C . ARG A 1 108 ? 12.261 -11.457 -4.558 1.00 60.47 108 ARG A C 1
ATOM 902 O O . ARG A 1 108 ? 12.294 -12.666 -4.771 1.00 60.47 108 ARG A O 1
ATOM 909 N N . PHE A 1 109 ? 13.172 -10.850 -3.803 1.00 55.75 109 PHE A N 1
ATOM 910 C CA . PHE A 1 109 ? 14.201 -11.589 -3.072 1.00 55.75 109 PHE A CA 1
ATOM 911 C C . PHE A 1 109 ? 14.160 -11.219 -1.588 1.00 55.75 109 PHE A C 1
ATOM 913 O O . PHE A 1 109 ? 13.846 -10.067 -1.270 1.00 55.75 109 PHE A O 1
ATOM 920 N N . PRO A 1 110 ? 14.504 -12.159 -0.685 1.00 47.19 110 PRO A N 1
ATOM 921 C CA . PRO A 1 110 ? 14.824 -11.851 0.704 1.00 47.19 110 PRO A CA 1
ATOM 922 C C . PRO A 1 110 ? 16.116 -11.032 0.710 1.00 47.19 110 PRO A C 1
ATOM 924 O O . PRO A 1 110 ? 17.221 -11.547 0.861 1.00 47.19 110 PRO A O 1
ATOM 927 N N . PHE A 1 111 ? 15.995 -9.755 0.389 1.00 47.78 111 PHE A N 1
ATOM 928 C CA . PHE A 1 111 ? 17.085 -8.814 0.514 1.00 47.78 111 PHE A CA 1
ATOM 929 C C . PHE A 1 111 ? 17.224 -8.435 1.974 1.00 47.78 111 PHE A C 1
ATOM 931 O O . PHE A 1 111 ? 16.216 -8.251 2.649 1.00 47.78 111 PHE A O 1
ATOM 938 N N . ASP A 1 112 ? 18.464 -8.171 2.381 1.00 44.81 112 ASP A N 1
ATOM 939 C CA . ASP A 1 112 ? 18.898 -7.645 3.680 1.00 44.81 112 ASP A CA 1
ATOM 940 C C . ASP A 1 112 ? 18.336 -6.242 4.037 1.00 44.81 112 ASP A C 1
ATOM 942 O O . ASP A 1 112 ? 18.950 -5.443 4.739 1.00 44.81 112 ASP A O 1
ATOM 946 N N . PHE A 1 113 ? 17.142 -5.910 3.550 1.00 52.31 113 PHE A N 1
ATOM 947 C CA . PHE A 1 113 ? 16.329 -4.792 3.986 1.00 52.31 113 PHE A CA 1
ATOM 948 C C . PHE A 1 113 ? 15.545 -5.244 5.219 1.00 52.31 113 PHE A C 1
ATOM 950 O O . PHE A 1 113 ? 14.684 -6.123 5.138 1.00 52.31 113 PHE A O 1
ATOM 957 N N . GLY A 1 114 ? 15.838 -4.635 6.370 1.00 51.75 114 GLY A N 1
ATOM 958 C CA . GLY A 1 114 ? 15.309 -5.027 7.684 1.00 51.75 114 GLY A CA 1
ATOM 959 C C . GLY A 1 114 ? 13.784 -5.207 7.775 1.00 51.75 114 GLY A C 1
ATOM 960 O O . GLY A 1 114 ? 13.324 -5.920 8.669 1.00 51.75 114 GLY A O 1
ATOM 961 N N . PHE A 1 115 ? 13.018 -4.633 6.838 1.00 54.25 115 PHE A N 1
ATOM 962 C CA . PHE A 1 115 ? 11.572 -4.809 6.704 1.00 54.25 115 PHE A CA 1
ATOM 963 C C . PHE A 1 115 ? 11.177 -5.992 5.786 1.00 54.25 115 PHE A C 1
ATOM 965 O O . PHE A 1 115 ? 10.607 -6.967 6.271 1.00 54.25 115 PHE A O 1
ATOM 972 N N . PHE A 1 116 ? 11.524 -5.988 4.489 1.00 55.72 116 PHE A N 1
ATOM 973 C CA . PHE A 1 116 ? 11.102 -7.031 3.523 1.00 55.72 116 PHE A CA 1
ATOM 974 C C . PHE A 1 116 ? 11.682 -8.428 3.776 1.00 55.72 116 PHE A C 1
ATOM 976 O O . PHE A 1 116 ? 11.138 -9.417 3.299 1.00 55.72 116 PHE A O 1
ATOM 983 N N . ASN A 1 117 ? 12.705 -8.555 4.621 1.00 57.84 117 ASN A N 1
ATOM 984 C CA . ASN A 1 117 ? 13.114 -9.862 5.141 1.00 57.84 117 ASN A CA 1
ATOM 985 C C . ASN A 1 117 ? 11.981 -10.618 5.871 1.00 57.84 117 ASN A C 1
ATOM 987 O O . ASN A 1 117 ? 12.069 -11.831 6.062 1.00 57.84 117 ASN A O 1
ATOM 991 N N . LYS A 1 118 ? 10.928 -9.915 6.312 1.00 64.19 118 LYS A N 1
ATOM 992 C CA . LYS A 1 118 ? 9.783 -10.480 7.045 1.00 64.19 118 LYS A CA 1
ATOM 993 C C . LYS A 1 118 ? 8.450 -10.354 6.302 1.00 64.19 118 LYS A C 1
ATOM 995 O O . LYS A 1 118 ? 7.476 -10.976 6.736 1.00 64.19 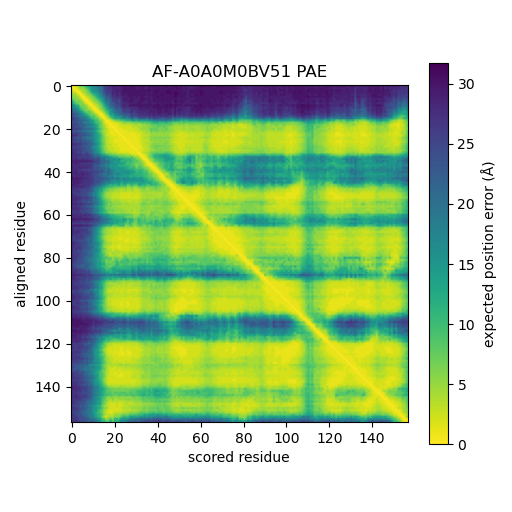118 LYS A O 1
ATOM 1000 N N . TYR A 1 119 ? 8.400 -9.598 5.207 1.00 72.25 119 TYR A N 1
ATOM 1001 C CA . TYR A 1 119 ? 7.162 -9.258 4.506 1.00 72.25 119 TYR A CA 1
ATOM 1002 C C . TYR A 1 119 ? 7.299 -9.462 2.997 1.00 72.25 119 TYR A C 1
ATOM 1004 O O . TYR A 1 119 ? 8.316 -9.099 2.416 1.00 72.25 119 TYR A O 1
ATOM 1012 N N . GLY A 1 120 ? 6.285 -10.064 2.376 1.00 76.06 120 GLY A N 1
ATOM 1013 C CA . GLY A 1 120 ? 6.250 -10.339 0.939 1.00 76.06 120 GLY A CA 1
ATOM 1014 C C . GLY A 1 120 ? 5.743 -9.159 0.109 1.00 76.06 120 GLY A C 1
ATOM 1015 O O . GLY A 1 120 ? 6.256 -8.924 -0.984 1.00 76.06 120 GLY A O 1
ATOM 1016 N N . ALA A 1 121 ? 4.780 -8.398 0.640 1.00 86.44 121 ALA A N 1
ATOM 1017 C CA . ALA A 1 121 ? 4.193 -7.248 -0.043 1.00 86.44 121 ALA A CA 1
ATOM 1018 C C . ALA A 1 121 ? 3.667 -6.189 0.938 1.00 86.44 121 ALA A C 1
ATOM 1020 O O . ALA A 1 121 ? 3.348 -6.498 2.093 1.00 86.44 121 ALA A O 1
ATOM 1021 N N . ALA A 1 122 ? 3.556 -4.954 0.458 1.00 90.31 122 ALA A N 1
ATOM 1022 C CA . ALA A 1 122 ? 2.838 -3.863 1.106 1.00 90.31 122 ALA A CA 1
ATOM 1023 C C . ALA A 1 122 ? 1.814 -3.275 0.125 1.00 90.31 122 ALA A C 1
ATOM 1025 O O . ALA A 1 122 ? 2.137 -3.050 -1.036 1.00 90.31 122 ALA A O 1
ATOM 1026 N N . TYR A 1 123 ? 0.601 -3.022 0.599 1.00 92.88 123 TYR A N 1
ATOM 1027 C CA . TYR A 1 123 ? -0.516 -2.487 -0.170 1.00 92.88 123 TYR A CA 1
ATOM 1028 C C . TYR A 1 123 ? -0.917 -1.153 0.451 1.00 92.88 123 TYR A C 1
ATOM 1030 O O . TYR A 1 123 ? -1.375 -1.102 1.592 1.00 92.88 123 TYR A O 1
ATOM 1038 N N . PHE A 1 124 ? -0.705 -0.076 -0.285 1.00 94.38 124 PHE A N 1
ATOM 1039 C CA . PHE A 1 124 ? -1.001 1.292 0.112 1.00 94.38 124 PHE A CA 1
ATOM 1040 C C . PHE A 1 124 ? -2.390 1.651 -0.407 1.00 94.38 124 PHE A C 1
ATOM 1042 O O . PHE A 1 124 ? -2.598 1.691 -1.621 1.00 94.38 124 PHE A O 1
ATOM 1049 N N . ILE A 1 125 ? -3.340 1.887 0.497 1.00 95.38 125 ILE A N 1
ATOM 1050 C CA . ILE A 1 125 ? -4.720 2.206 0.121 1.00 95.38 125 ILE A CA 1
ATOM 1051 C C . ILE A 1 125 ? -4.802 3.696 -0.213 1.00 95.38 125 ILE A C 1
ATOM 1053 O O . ILE A 1 125 ? -4.726 4.541 0.683 1.00 95.38 125 ILE A O 1
ATOM 1057 N N . LEU A 1 126 ? -4.910 4.004 -1.507 1.00 94.81 126 LEU A N 1
ATOM 1058 C CA . LEU A 1 126 ? -4.968 5.373 -2.020 1.00 94.81 126 LEU A CA 1
ATOM 1059 C C . LEU A 1 126 ? -6.395 5.927 -2.005 1.00 94.81 126 LEU A C 1
ATOM 1061 O O . LEU A 1 126 ? -6.575 7.110 -1.754 1.00 94.81 126 LEU A O 1
ATOM 1065 N N . GLU A 1 127 ? -7.386 5.077 -2.268 1.00 95.62 127 GLU A N 1
ATOM 1066 C CA . GLU A 1 127 ? -8.810 5.428 -2.265 1.00 95.62 127 GLU A CA 1
ATOM 1067 C C . GLU A 1 127 ? -9.618 4.227 -1.756 1.00 95.62 127 GLU A C 1
ATOM 1069 O O . GLU A 1 127 ? -9.462 3.117 -2.273 1.00 95.62 127 GLU A O 1
ATOM 1074 N N . ASP A 1 128 ? -10.451 4.443 -0.735 1.00 91.50 128 ASP A N 1
ATOM 1075 C CA . ASP A 1 128 ? -11.297 3.416 -0.108 1.00 91.50 128 ASP A CA 1
ATOM 1076 C C . ASP A 1 128 ? -12.723 3.481 -0.663 1.00 91.50 128 ASP A C 1
ATOM 1078 O O . ASP A 1 128 ? -13.583 4.205 -0.166 1.00 91.50 128 ASP A O 1
ATOM 1082 N N . ASN A 1 129 ? -12.973 2.693 -1.705 1.00 94.00 129 ASN A N 1
ATOM 1083 C CA . ASN A 1 129 ? -14.269 2.606 -2.375 1.00 94.00 129 ASN A CA 1
ATOM 1084 C C . ASN A 1 129 ? -15.223 1.617 -1.685 1.00 94.00 129 ASN A C 1
ATOM 1086 O O . ASN A 1 129 ? -16.377 1.470 -2.099 1.00 94.00 129 ASN A O 1
ATOM 1090 N N . LEU A 1 130 ? -14.743 0.886 -0.676 1.00 90.44 130 LEU A N 1
ATOM 1091 C CA . LEU A 1 130 ? -15.531 -0.043 0.129 1.00 90.44 130 LEU A CA 1
ATOM 1092 C C . LEU A 1 130 ? -16.131 0.599 1.388 1.00 90.44 130 LEU A C 1
ATOM 1094 O O . LEU A 1 130 ? -16.872 -0.087 2.100 1.00 90.44 130 LEU A O 1
ATOM 1098 N N . ASP A 1 131 ? -15.827 1.872 1.658 1.00 90.12 131 ASP A N 1
ATOM 1099 C CA . ASP A 1 131 ? -16.231 2.609 2.862 1.00 90.12 131 ASP A CA 1
ATOM 1100 C C . ASP A 1 131 ? -15.815 1.889 4.162 1.00 90.12 131 ASP A C 1
ATOM 1102 O O . ASP A 1 131 ? -16.543 1.866 5.162 1.00 90.12 131 ASP A O 1
ATOM 1106 N N . MET A 1 132 ? -14.641 1.250 4.159 1.00 86.81 132 MET A N 1
ATOM 1107 C CA . MET A 1 132 ? -14.127 0.480 5.299 1.00 86.81 132 MET A CA 1
ATOM 1108 C C . MET A 1 132 ? -13.246 1.300 6.250 1.00 86.81 132 MET A C 1
ATOM 1110 O O . MET A 1 132 ? -12.740 0.762 7.238 1.00 86.81 132 MET A O 1
ATOM 1114 N N . ASN A 1 133 ? -13.096 2.598 5.985 1.00 89.12 133 ASN A N 1
ATOM 1115 C CA . ASN A 1 133 ? -12.182 3.511 6.662 1.00 89.12 133 ASN A CA 1
ATOM 1116 C C . ASN A 1 133 ? -10.712 3.057 6.553 1.00 89.12 133 ASN A C 1
ATOM 1118 O O . ASN A 1 133 ? -9.952 3.088 7.531 1.00 89.12 133 ASN A O 1
ATOM 1122 N N . LEU A 1 134 ? -10.316 2.614 5.358 1.00 89.69 134 LEU A N 1
ATOM 1123 C CA . LEU A 1 134 ? -8.983 2.096 5.036 1.00 89.69 134 LEU A CA 1
ATOM 1124 C C . LEU A 1 134 ? -8.107 3.077 4.251 1.00 89.69 134 LEU A C 1
ATOM 1126 O O . LEU A 1 134 ? -6.909 2.824 4.132 1.00 89.69 134 LEU A O 1
ATOM 1130 N N . GLU A 1 135 ? -8.642 4.194 3.760 1.00 93.00 135 GLU A N 1
ATOM 1131 C CA . GLU A 1 135 ? -7.836 5.206 3.067 1.00 93.00 135 GLU A CA 1
ATOM 1132 C C . GLU A 1 135 ? -6.661 5.671 3.945 1.00 93.00 135 GLU A C 1
ATOM 1134 O O . GLU A 1 135 ? -6.805 5.905 5.156 1.00 93.00 135 GLU A O 1
ATOM 1139 N N . GLY A 1 136 ? -5.469 5.734 3.347 1.00 91.50 136 GLY A N 1
ATOM 1140 C CA . GLY A 1 136 ? -4.240 6.094 4.049 1.00 91.50 136 GLY A CA 1
ATOM 1141 C C . GLY A 1 136 ? -3.708 5.021 5.003 1.00 91.50 136 GLY A C 1
ATOM 1142 O O . GLY A 1 136 ? -2.792 5.295 5.780 1.00 91.50 136 GLY A O 1
ATOM 1143 N N . THR A 1 137 ? -4.239 3.796 4.951 1.00 92.75 137 THR A N 1
ATOM 1144 C CA . THR A 1 137 ? -3.636 2.637 5.625 1.00 92.75 137 THR A CA 1
ATOM 1145 C C . THR A 1 137 ? -2.662 1.895 4.715 1.00 92.75 137 THR A C 1
ATOM 1147 O O . THR A 1 137 ? -2.691 2.008 3.486 1.00 92.75 137 THR A O 1
ATOM 1150 N N . ILE A 1 138 ? -1.789 1.108 5.344 1.00 92.06 138 ILE A N 1
ATOM 1151 C CA . ILE A 1 138 ? -0.861 0.209 4.667 1.00 92.06 138 ILE A CA 1
ATOM 1152 C C . ILE A 1 138 ? -1.159 -1.212 5.140 1.00 92.06 138 ILE A C 1
ATOM 1154 O O . ILE A 1 138 ? -1.007 -1.541 6.318 1.00 92.06 138 ILE A O 1
ATOM 1158 N N . ILE A 1 139 ? -1.578 -2.080 4.225 1.00 90.88 139 ILE A N 1
ATOM 1159 C CA . ILE A 1 139 ? -1.750 -3.505 4.507 1.00 90.88 139 ILE A CA 1
ATOM 1160 C C . ILE A 1 139 ? -0.435 -4.205 4.195 1.00 90.88 139 ILE A C 1
ATOM 1162 O O . ILE A 1 139 ? 0.122 -4.061 3.115 1.00 90.88 139 ILE A O 1
ATOM 1166 N N . ILE A 1 140 ? 0.085 -4.977 5.139 1.00 88.69 140 ILE A N 1
ATOM 1167 C CA . ILE A 1 140 ? 1.376 -5.649 5.004 1.00 88.69 140 ILE A CA 1
ATOM 1168 C C . ILE A 1 140 ? 1.148 -7.152 5.029 1.00 88.69 140 ILE A C 1
ATOM 1170 O O . ILE A 1 140 ? 0.585 -7.684 5.989 1.00 88.69 140 ILE A O 1
ATOM 1174 N N . PHE A 1 141 ? 1.610 -7.829 3.981 1.00 86.12 141 PHE A N 1
ATOM 1175 C CA . PHE A 1 141 ? 1.582 -9.279 3.859 1.00 86.12 141 PHE A CA 1
ATOM 1176 C C . PHE A 1 141 ? 2.896 -9.872 4.365 1.00 86.12 141 PHE A C 1
ATOM 1178 O O . PHE A 1 141 ? 3.963 -9.613 3.807 1.00 86.12 141 PHE A O 1
ATOM 1185 N N . ASP A 1 142 ? 2.839 -10.658 5.437 1.00 78.69 142 ASP A N 1
ATOM 1186 C CA . ASP A 1 142 ? 4.008 -11.328 5.998 1.00 78.69 142 ASP A CA 1
ATOM 1187 C C . ASP A 1 142 ? 4.350 -12.640 5.275 1.00 78.69 142 ASP A C 1
ATOM 1189 O O . ASP A 1 142 ? 3.511 -13.278 4.644 1.00 78.69 142 ASP A O 1
ATOM 1193 N N . ILE A 1 143 ? 5.601 -13.090 5.407 1.00 71.25 143 ILE A N 1
ATOM 1194 C CA . ILE A 1 143 ? 6.070 -14.354 4.804 1.00 71.25 143 ILE A CA 1
ATOM 1195 C C . ILE A 1 143 ? 5.355 -15.608 5.341 1.00 71.25 143 ILE A C 1
ATOM 1197 O O . ILE A 1 143 ? 5.567 -16.705 4.830 1.00 71.25 143 ILE A O 1
ATOM 1201 N N . LYS A 1 144 ? 4.547 -15.477 6.403 1.00 73.62 144 LYS A N 1
ATOM 1202 C CA . LYS A 1 144 ? 3.727 -16.561 6.960 1.00 73.62 144 LYS A CA 1
ATOM 1203 C C . LYS A 1 144 ? 2.319 -16.574 6.360 1.00 73.62 144 LYS A C 1
ATOM 1205 O O . LYS A 1 144 ? 1.483 -17.333 6.846 1.00 73.62 144 LYS A O 1
ATOM 1210 N N . GLY A 1 145 ? 2.056 -15.755 5.343 1.00 74.44 145 GLY A N 1
ATOM 1211 C CA . GLY A 1 145 ? 0.770 -15.707 4.663 1.00 74.44 145 GLY A CA 1
ATOM 1212 C C . GLY A 1 145 ? -0.278 -14.862 5.384 1.00 74.44 145 GLY A C 1
ATOM 1213 O O . GLY A 1 145 ? -1.466 -15.124 5.232 1.00 74.44 145 GLY A O 1
ATOM 1214 N N . ARG A 1 146 ? 0.122 -13.906 6.234 1.00 81.19 146 ARG A N 1
ATOM 1215 C CA . ARG A 1 146 ? -0.823 -13.111 7.036 1.00 81.19 146 ARG A CA 1
ATOM 1216 C C . ARG A 1 146 ? -0.804 -11.652 6.629 1.00 81.19 146 ARG A C 1
ATOM 1218 O O . ARG A 1 146 ? 0.261 -11.055 6.514 1.00 81.19 146 ARG A O 1
ATOM 1225 N N . TYR A 1 147 ? -1.989 -11.068 6.537 1.00 84.62 147 TYR A N 1
ATOM 1226 C CA . TYR A 1 147 ? -2.177 -9.644 6.310 1.00 84.62 147 TYR A CA 1
ATOM 1227 C C . TYR A 1 147 ? -2.357 -8.917 7.647 1.00 84.62 147 TYR A C 1
ATOM 1229 O O . TYR A 1 147 ? -3.127 -9.349 8.509 1.00 84.62 147 TYR A O 1
ATOM 1237 N N . GLY A 1 148 ? -1.648 -7.809 7.835 1.00 85.25 148 GLY A N 1
ATOM 1238 C CA . GLY A 1 148 ? -1.879 -6.870 8.933 1.00 85.25 148 GLY A CA 1
ATOM 1239 C C . GLY A 1 148 ? -2.186 -5.485 8.387 1.00 85.25 148 GLY A C 1
ATOM 1240 O O . GLY A 1 148 ? -1.527 -5.067 7.443 1.00 85.25 148 GLY A O 1
ATOM 1241 N N . VAL A 1 149 ? -3.151 -4.785 8.979 1.00 86.31 149 VAL A N 1
ATOM 1242 C CA . VAL A 1 149 ? -3.435 -3.377 8.664 1.00 86.31 149 VAL A CA 1
ATOM 1243 C C . VAL A 1 149 ? -2.611 -2.494 9.583 1.00 86.31 149 VAL A C 1
ATOM 1245 O O . VAL A 1 149 ? -2.614 -2.684 10.808 1.00 86.31 149 VAL A O 1
ATOM 1248 N N . TRP A 1 150 ? -1.921 -1.533 8.988 1.00 88.38 150 TRP A N 1
ATOM 1249 C CA . TRP A 1 150 ? -1.041 -0.606 9.673 1.00 88.38 150 TRP A CA 1
ATOM 1250 C C . TRP A 1 150 ? -1.364 0.840 9.323 1.00 88.38 150 TRP A C 1
ATOM 1252 O O . TRP A 1 150 ? -1.877 1.151 8.249 1.00 88.38 150 TRP A O 1
ATOM 1262 N N . GLU A 1 151 ? -1.046 1.708 10.270 1.00 89.06 151 GLU A N 1
ATOM 1263 C CA . GLU A 1 151 ? -1.171 3.154 10.198 1.00 89.06 151 GLU A CA 1
ATOM 1264 C C . GLU A 1 151 ? 0.202 3.770 10.456 1.00 89.06 151 GLU A C 1
ATOM 1266 O O . GLU A 1 151 ? 0.990 3.248 11.251 1.00 89.06 151 GLU A O 1
ATOM 1271 N N . ILE A 1 152 ? 0.444 4.895 9.791 1.00 86.25 152 ILE A N 1
ATOM 1272 C CA . ILE A 1 152 ? 1.428 5.890 10.208 1.00 86.25 152 ILE A CA 1
ATOM 1273 C C . ILE A 1 152 ? 0.656 6.882 11.071 1.00 86.25 152 ILE A C 1
ATOM 1275 O O . ILE A 1 152 ? -0.439 7.303 10.680 1.00 86.25 152 ILE A O 1
ATOM 1279 N N . THR A 1 153 ? 1.166 7.222 12.252 1.00 86.12 153 THR A N 1
ATOM 1280 C CA . THR A 1 153 ? 0.489 8.182 13.127 1.00 86.12 153 THR A CA 1
ATOM 1281 C C . THR A 1 153 ? 1.215 9.517 13.238 1.00 86.12 153 THR A C 1
ATOM 1283 O O . THR A 1 153 ? 2.431 9.586 13.402 1.00 86.12 153 THR A O 1
ATOM 1286 N N . ASN A 1 154 ? 0.437 10.600 13.187 1.00 81.62 154 ASN A N 1
ATOM 1287 C CA . ASN A 1 154 ? 0.894 11.940 13.521 1.00 81.62 154 ASN A CA 1
ATOM 1288 C C . ASN A 1 154 ? 0.781 12.133 15.031 1.00 81.62 154 ASN A C 1
ATOM 1290 O O . ASN A 1 154 ? -0.313 12.145 15.600 1.00 81.62 154 ASN A O 1
ATOM 1294 N N . TRP A 1 155 ? 1.927 12.297 15.683 1.00 70.19 155 TRP A N 1
ATOM 1295 C CA . TRP A 1 155 ? 2.001 12.606 17.103 1.00 70.19 155 TRP A CA 1
ATOM 1296 C C . TRP A 1 155 ? 1.943 14.122 17.284 1.00 70.19 155 TRP A C 1
ATOM 1298 O O . TRP A 1 155 ? 2.910 14.821 16.978 1.00 70.19 155 TRP A O 1
ATOM 1308 N N . PHE A 1 156 ? 0.827 14.647 17.794 1.00 59.59 156 PHE A N 1
ATOM 1309 C CA . PHE A 1 156 ? 0.803 16.037 18.250 1.00 59.59 156 PHE A CA 1
ATOM 1310 C C . PHE A 1 156 ? 1.553 16.119 19.589 1.00 59.59 156 PHE A C 1
ATOM 1312 O O . PHE A 1 156 ? 1.111 15.554 20.592 1.00 59.59 156 PHE A O 1
ATOM 1319 N N . LEU A 1 157 ? 2.727 16.758 19.567 1.00 50.97 157 LEU A N 1
ATOM 1320 C CA . LEU A 1 157 ? 3.548 17.063 20.745 1.00 50.97 157 LEU A CA 1
ATOM 1321 C C . LEU A 1 157 ? 3.017 18.281 21.508 1.00 50.97 157 LEU A C 1
ATOM 1323 O O . LEU A 1 157 ? 2.603 19.259 20.843 1.00 50.97 157 LEU A O 1
#

Organism: NCBI:txid1685125

Mean predicted aligned error: 10.14 Å